Protein AF-A0A9D7SIB2-F1 (afdb_monomer_lite)

Structure (mmCIF, N/CA/C/O backbone):
data_AF-A0A9D7SIB2-F1
#
_entry.id   AF-A0A9D7SIB2-F1
#
loop_
_atom_site.group_PDB
_atom_site.id
_atom_site.type_symbol
_atom_site.label_atom_id
_atom_site.label_alt_id
_atom_site.label_comp_id
_atom_site.label_asym_id
_atom_site.label_entity_id
_atom_site.label_seq_id
_atom_site.pdbx_PDB_ins_code
_atom_site.Cartn_x
_atom_site.Cartn_y
_atom_site.Cartn_z
_atom_site.occupancy
_atom_site.B_iso_or_equiv
_atom_site.auth_seq_id
_atom_site.auth_comp_id
_atom_site.auth_asym_id
_atom_site.auth_atom_id
_atom_site.pdbx_PDB_model_num
ATOM 1 N N . MET A 1 1 ? 7.006 -5.617 -11.116 1.00 83.44 1 MET A N 1
ATOM 2 C CA . MET A 1 1 ? 6.182 -4.468 -10.704 1.00 83.44 1 MET A CA 1
ATOM 3 C C . MET A 1 1 ? 4.803 -4.940 -10.286 1.00 83.44 1 MET A C 1
ATOM 5 O O . MET A 1 1 ? 4.530 -4.899 -9.103 1.00 83.44 1 MET A O 1
ATOM 9 N N . ARG A 1 2 ? 4.005 -5.509 -11.200 1.00 87.12 2 ARG A N 1
ATOM 10 C CA . ARG A 1 2 ? 2.671 -6.060 -10.896 1.00 87.12 2 ARG A CA 1
ATOM 11 C C . ARG A 1 2 ? 2.617 -6.952 -9.645 1.00 87.12 2 ARG A C 1
ATOM 13 O O . ARG A 1 2 ? 1.913 -6.609 -8.715 1.00 87.12 2 ARG A O 1
ATOM 20 N N . GLU A 1 3 ? 3.455 -7.987 -9.568 1.00 89.69 3 GLU A N 1
ATOM 21 C CA . GLU A 1 3 ? 3.510 -8.887 -8.396 1.00 89.69 3 GLU A CA 1
ATOM 22 C C . GLU A 1 3 ? 3.779 -8.167 -7.066 1.00 89.69 3 GLU A C 1
ATOM 24 O O . GLU A 1 3 ? 3.259 -8.565 -6.031 1.00 89.69 3 GLU A O 1
ATOM 29 N N . PHE A 1 4 ? 4.588 -7.105 -7.088 1.00 91.44 4 PHE A N 1
ATOM 30 C CA . PHE A 1 4 ? 4.887 -6.322 -5.893 1.00 91.44 4 PHE A CA 1
ATOM 31 C C . PHE A 1 4 ? 3.673 -5.492 -5.459 1.00 91.44 4 PHE A C 1
ATOM 33 O O . PHE A 1 4 ? 3.320 -5.469 -4.286 1.00 91.44 4 PHE A O 1
ATOM 40 N N . VAL A 1 5 ? 3.016 -4.840 -6.419 1.00 91.56 5 VAL A N 1
ATOM 41 C CA . VAL A 1 5 ? 1.829 -4.008 -6.181 1.00 91.56 5 VAL A CA 1
ATOM 42 C C . VAL A 1 5 ? 0.655 -4.857 -5.699 1.00 91.56 5 VAL A C 1
ATOM 44 O O . VAL A 1 5 ? -0.015 -4.482 -4.742 1.00 91.56 5 VAL A O 1
ATOM 47 N N . ASP A 1 6 ? 0.445 -6.018 -6.319 1.00 93.19 6 ASP A N 1
ATOM 48 C CA . ASP A 1 6 ? -0.606 -6.956 -5.924 1.00 93.19 6 ASP A CA 1
ATOM 49 C C . ASP A 1 6 ? -0.347 -7.480 -4.503 1.00 93.19 6 ASP A C 1
ATOM 51 O O . ASP A 1 6 ? -1.249 -7.476 -3.669 1.00 93.19 6 ASP A O 1
ATOM 55 N N . TRP A 1 7 ? 0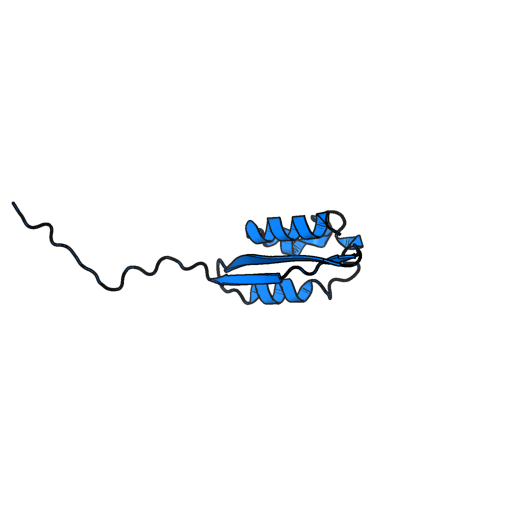.909 -7.808 -4.175 1.00 95.38 7 TRP A N 1
ATOM 56 C CA . TRP A 1 7 ? 1.284 -8.194 -2.815 1.00 95.38 7 TRP A CA 1
ATOM 57 C C . TRP A 1 7 ? 0.994 -7.082 -1.793 1.00 95.38 7 TRP A C 1
ATOM 59 O O . TRP A 1 7 ? 0.448 -7.367 -0.731 1.00 95.38 7 TRP A O 1
ATOM 69 N N . ILE A 1 8 ? 1.306 -5.817 -2.104 1.00 94.50 8 ILE A N 1
ATOM 70 C CA . ILE A 1 8 ? 0.992 -4.679 -1.222 1.00 94.50 8 ILE A CA 1
ATOM 71 C C . ILE A 1 8 ? -0.521 -4.559 -1.011 1.00 94.50 8 ILE A C 1
ATOM 73 O O . ILE A 1 8 ? -0.965 -4.421 0.130 1.00 94.50 8 ILE A O 1
ATOM 77 N N . ALA A 1 9 ? -1.309 -4.648 -2.085 1.00 94.06 9 ALA A N 1
ATOM 78 C CA . ALA A 1 9 ? -2.764 -4.565 -2.016 1.00 94.06 9 ALA A CA 1
ATOM 79 C C . ALA A 1 9 ? -3.358 -5.672 -1.128 1.00 94.06 9 ALA A C 1
ATOM 81 O O . ALA A 1 9 ? -4.202 -5.385 -0.277 1.00 94.06 9 ALA A O 1
ATOM 82 N N . ASP A 1 10 ? -2.872 -6.907 -1.269 1.00 95.06 10 ASP A N 1
ATOM 83 C CA . ASP A 1 10 ? -3.316 -8.048 -0.465 1.00 95.06 10 ASP A CA 1
ATOM 84 C C . ASP A 1 10 ? -3.009 -7.849 1.026 1.00 95.06 10 ASP A C 1
ATOM 86 O O . ASP A 1 10 ? -3.869 -8.082 1.881 1.00 95.06 10 ASP A O 1
ATOM 90 N N . ARG A 1 11 ? -1.799 -7.381 1.364 1.00 95.12 11 ARG A N 1
ATOM 91 C CA . ARG A 1 11 ? -1.407 -7.144 2.765 1.00 95.12 11 ARG A CA 1
ATOM 92 C C . ARG A 1 11 ? -2.159 -5.974 3.389 1.00 95.12 11 ARG A C 1
ATOM 94 O O . ARG A 1 11 ? -2.563 -6.066 4.547 1.00 95.12 11 ARG A O 1
ATOM 101 N N . LEU A 1 12 ? -2.404 -4.911 2.622 1.00 92.75 12 LEU A N 1
ATOM 102 C CA . LEU A 1 12 ? -3.243 -3.788 3.045 1.00 92.75 12 LEU A CA 1
ATOM 103 C C . LEU A 1 12 ? -4.683 -4.234 3.323 1.00 92.75 12 LEU A C 1
ATOM 105 O O . LEU A 1 12 ? -5.251 -3.851 4.343 1.00 92.75 12 LEU A O 1
ATOM 109 N N . ALA A 1 13 ? -5.259 -5.074 2.459 1.00 90.94 13 ALA A N 1
ATOM 110 C CA . ALA A 1 13 ? -6.605 -5.609 2.651 1.00 90.94 13 ALA A CA 1
ATOM 111 C C . ALA A 1 13 ? -6.705 -6.530 3.880 1.00 90.94 13 ALA A C 1
ATOM 113 O O . ALA A 1 13 ? -7.730 -6.534 4.562 1.00 90.94 13 ALA A O 1
ATOM 114 N N . ALA A 1 14 ? -5.642 -7.284 4.174 1.00 91.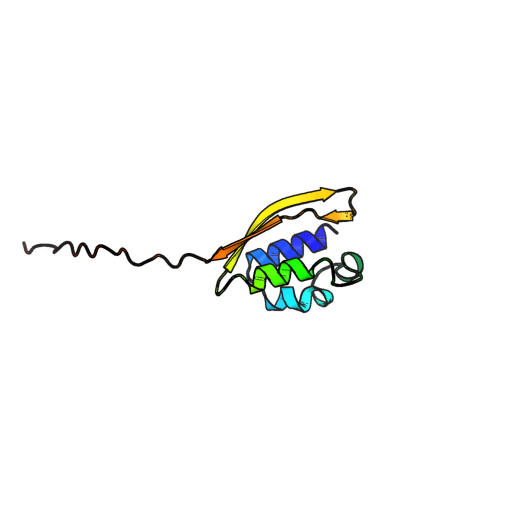12 14 ALA A N 1
ATOM 115 C CA . ALA A 1 14 ? -5.551 -8.158 5.342 1.00 91.12 14 ALA A CA 1
ATOM 116 C C . ALA A 1 14 ? -5.221 -7.419 6.654 1.00 91.12 14 ALA A C 1
ATOM 118 O O . ALA A 1 14 ? -5.350 -8.010 7.725 1.00 91.12 14 ALA A O 1
ATOM 119 N N . GLY A 1 15 ? -4.783 -6.156 6.590 1.00 89.88 15 GLY A N 1
ATOM 120 C CA . GLY A 1 15 ? -4.280 -5.426 7.758 1.00 89.88 15 GLY A CA 1
ATOM 121 C C . GLY A 1 15 ? -2.961 -5.988 8.309 1.00 89.88 15 GLY A C 1
ATOM 122 O O . GLY A 1 15 ? -2.671 -5.822 9.492 1.00 89.88 15 GLY A O 1
ATOM 123 N N . ASP A 1 16 ? -2.172 -6.664 7.470 1.00 92.50 16 ASP A N 1
ATOM 124 C CA . ASP A 1 16 ? -0.921 -7.340 7.841 1.00 92.50 16 ASP A CA 1
ATOM 125 C C . ASP A 1 16 ? 0.233 -6.327 7.942 1.00 92.50 16 ASP A C 1
ATOM 127 O O . ASP A 1 16 ? 1.092 -6.217 7.062 1.00 92.50 16 ASP A O 1
ATOM 131 N N . LEU A 1 17 ? 0.195 -5.512 9.002 1.00 90.62 17 LEU A N 1
ATOM 132 C CA . LEU A 1 17 ? 1.137 -4.412 9.208 1.00 90.62 17 LEU A CA 1
ATOM 133 C C . 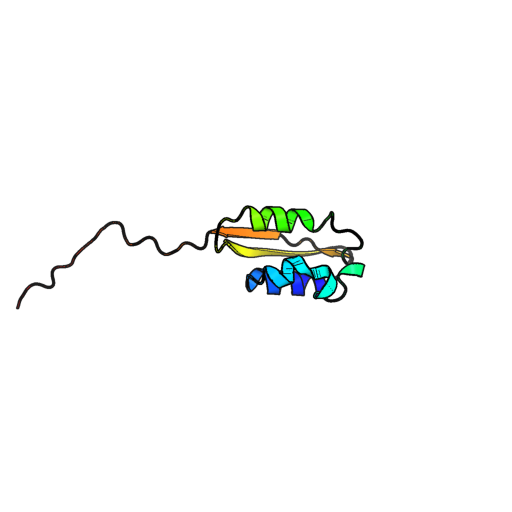LEU A 1 17 ? 2.582 -4.904 9.349 1.00 90.62 17 LEU A C 1
ATOM 135 O O . LEU A 1 17 ? 3.488 -4.270 8.814 1.00 90.62 17 LEU A O 1
ATOM 139 N N . ASP A 1 18 ? 2.795 -6.038 10.017 1.00 92.56 18 ASP A N 1
ATOM 140 C CA . ASP A 1 18 ? 4.131 -6.603 10.215 1.00 92.56 18 ASP A CA 1
ATOM 141 C C . ASP A 1 18 ? 4.775 -6.982 8.876 1.00 92.56 18 ASP A C 1
ATOM 143 O O . ASP A 1 18 ? 5.930 -6.628 8.623 1.00 92.56 18 ASP A O 1
ATOM 147 N N . ALA A 1 19 ? 4.027 -7.633 7.976 1.00 94.00 19 ALA A N 1
ATOM 148 C CA . ALA A 1 19 ? 4.525 -7.920 6.636 1.00 94.00 19 ALA A CA 1
ATOM 149 C C . ALA A 1 19 ? 4.781 -6.634 5.844 1.00 94.00 19 ALA A C 1
ATOM 151 O O . ALA A 1 19 ? 5.828 -6.505 5.212 1.00 94.00 19 ALA A O 1
ATOM 152 N N . LEU A 1 20 ? 3.860 -5.664 5.896 1.00 92.50 20 LEU A N 1
ATOM 153 C CA . LEU A 1 20 ? 3.992 -4.380 5.199 1.00 92.50 20 LEU A CA 1
ATOM 154 C C . LEU A 1 20 ? 5.249 -3.609 5.630 1.00 92.50 20 LEU A C 1
ATOM 156 O O . LEU A 1 20 ? 5.951 -3.072 4.775 1.00 92.50 20 LEU A O 1
ATOM 160 N N . LEU A 1 21 ? 5.568 -3.581 6.926 1.00 91.75 21 LEU A N 1
ATOM 161 C CA . LEU A 1 21 ? 6.777 -2.932 7.445 1.00 91.75 21 LEU A CA 1
ATOM 162 C C . LEU A 1 21 ? 8.067 -3.688 7.076 1.00 91.75 21 LEU A C 1
ATOM 164 O O . LEU A 1 21 ? 9.131 -3.077 7.003 1.00 91.75 21 LEU A O 1
ATOM 168 N N . ASP A 1 22 ? 7.976 -4.986 6.775 1.00 93.38 22 ASP A N 1
ATOM 169 C CA . ASP A 1 22 ? 9.090 -5.836 6.331 1.00 93.38 22 ASP A CA 1
ATOM 170 C C . ASP A 1 22 ? 9.003 -6.215 4.833 1.00 93.38 22 ASP A C 1
ATOM 172 O O . ASP A 1 22 ? 9.554 -7.221 4.367 1.00 93.38 22 ASP A O 1
ATOM 176 N N . TYR A 1 23 ? 8.330 -5.383 4.027 1.00 92.94 23 TYR A N 1
ATOM 177 C CA . TYR A 1 23 ? 8.062 -5.681 2.615 1.00 92.94 23 TYR A CA 1
ATOM 178 C C . TYR A 1 23 ? 9.334 -5.961 1.806 1.00 92.94 23 TYR A C 1
ATOM 180 O O . TYR A 1 23 ? 9.308 -6.739 0.856 1.00 92.94 23 TYR A O 1
ATOM 188 N N . ARG A 1 24 ? 10.475 -5.358 2.166 1.00 91.00 24 ARG A N 1
ATOM 189 C CA . ARG A 1 24 ? 11.740 -5.540 1.435 1.00 91.00 24 ARG A CA 1
ATOM 190 C C . ARG A 1 24 ? 12.238 -6.979 1.467 1.00 91.00 24 ARG A C 1
ATOM 192 O O . ARG A 1 24 ? 12.923 -7.398 0.535 1.00 91.00 24 ARG A O 1
ATOM 199 N N . ARG A 1 25 ? 11.930 -7.710 2.541 1.00 92.62 25 ARG A N 1
ATOM 200 C CA . ARG A 1 25 ? 12.329 -9.109 2.724 1.00 92.62 25 ARG A CA 1
ATOM 201 C C . ARG A 1 25 ? 11.241 -10.074 2.275 1.00 92.62 25 ARG A C 1
ATOM 203 O O . ARG A 1 25 ? 11.572 -11.165 1.821 1.00 92.62 25 ARG A O 1
ATOM 210 N N . GLN A 1 26 ? 9.975 -9.683 2.406 1.00 94.56 26 GLN A N 1
ATOM 211 C CA . GLN A 1 26 ? 8.837 -10.581 2.202 1.00 94.56 26 GLN A CA 1
ATOM 212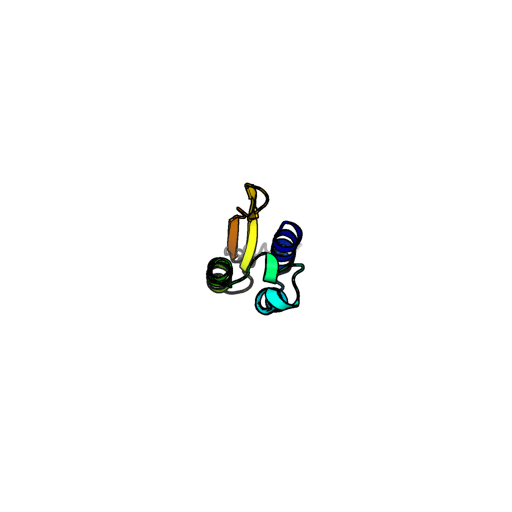 C C . GLN A 1 26 ? 8.178 -10.450 0.827 1.00 94.56 26 GLN A C 1
ATOM 214 O O . GLN A 1 26 ? 7.668 -11.439 0.298 1.00 94.56 26 GLN A O 1
ATOM 219 N N . ALA A 1 27 ? 8.176 -9.255 0.235 1.00 93.06 27 ALA A N 1
ATOM 220 C CA . ALA A 1 27 ? 7.461 -9.008 -1.005 1.00 93.06 27 ALA A CA 1
ATOM 221 C C . ALA A 1 27 ? 8.283 -9.443 -2.233 1.00 93.06 27 ALA A C 1
ATOM 223 O O . ALA A 1 27 ? 9.487 -9.165 -2.331 1.00 93.06 27 ALA A O 1
ATOM 224 N N . PRO A 1 28 ? 7.646 -10.088 -3.222 1.00 90.88 28 PRO A N 1
ATOM 225 C CA . PRO A 1 28 ? 8.323 -10.511 -4.437 1.00 90.88 28 PRO A CA 1
ATOM 226 C C . PRO A 1 28 ? 8.847 -9.299 -5.215 1.00 90.88 28 PRO A C 1
ATOM 228 O O . PRO A 1 28 ? 8.146 -8.313 -5.435 1.00 90.88 28 PRO A O 1
ATOM 231 N N . ALA A 1 29 ? 10.105 -9.379 -5.657 1.00 86.31 29 ALA A N 1
ATOM 232 C CA . ALA A 1 29 ? 10.772 -8.343 -6.448 1.00 86.31 29 ALA A CA 1
ATOM 233 C C . ALA A 1 29 ? 10.797 -6.932 -5.812 1.00 86.31 29 ALA A C 1
ATOM 235 O O . ALA A 1 29 ? 10.982 -5.955 -6.544 1.00 86.31 29 ALA A O 1
ATOM 236 N N . ALA A 1 30 ? 10.673 -6.821 -4.482 1.00 84.88 30 ALA A N 1
ATOM 237 C CA . ALA A 1 30 ? 10.632 -5.553 -3.749 1.00 84.88 30 ALA A CA 1
ATOM 238 C C . ALA A 1 30 ? 11.814 -4.631 -4.072 1.00 84.88 30 ALA A C 1
ATOM 240 O O . ALA A 1 30 ? 11.620 -3.486 -4.455 1.00 84.88 30 ALA A O 1
ATOM 241 N N . THR A 1 31 ? 13.044 -5.148 -4.019 1.00 83.75 31 THR A N 1
ATOM 242 C CA . THR A 1 31 ? 14.269 -4.373 -4.293 1.00 83.75 31 THR A CA 1
ATOM 243 C C . THR A 1 31 ? 14.401 -3.922 -5.747 1.00 83.75 31 THR A C 1
ATOM 245 O O . THR A 1 31 ? 15.077 -2.938 -6.029 1.00 83.75 31 THR A O 1
ATOM 248 N N . ARG A 1 32 ? 13.745 -4.623 -6.682 1.00 82.69 32 ARG A N 1
ATOM 249 C CA . ARG A 1 32 ? 13.669 -4.223 -8.094 1.00 82.69 32 ARG A CA 1
ATOM 250 C C . ARG A 1 32 ? 12.589 -3.163 -8.319 1.00 82.69 32 ARG A C 1
ATOM 252 O O . ARG A 1 32 ? 12.776 -2.291 -9.157 1.00 82.69 32 ARG A O 1
ATOM 259 N N . ALA A 1 33 ? 11.455 -3.268 -7.625 1.00 79.62 33 ALA A N 1
ATOM 260 C CA . ALA A 1 33 ? 10.332 -2.335 -7.737 1.00 79.62 33 ALA A CA 1
ATOM 261 C C . ALA A 1 33 ? 10.559 -1.026 -6.952 1.00 79.62 33 ALA A C 1
ATOM 263 O O . ALA A 1 33 ? 10.092 0.034 -7.364 1.00 79.62 33 ALA A O 1
ATOM 264 N N . GLN A 1 34 ? 11.303 -1.102 -5.849 1.00 80.31 34 GLN A N 1
ATOM 265 C CA . GLN A 1 34 ? 11.744 0.011 -5.013 1.00 80.31 34 GLN A CA 1
ATOM 266 C C . GLN A 1 34 ? 13.228 -0.163 -4.651 1.00 80.31 34 GLN A C 1
ATOM 268 O O . GLN A 1 34 ? 13.564 -0.819 -3.660 1.00 80.31 34 GLN A O 1
ATOM 273 N N . PRO A 1 35 ? 14.139 0.406 -5.464 1.00 80.44 35 PRO A N 1
ATOM 274 C CA . PRO A 1 35 ? 15.568 0.429 -5.146 1.00 80.44 35 PRO A CA 1
ATOM 275 C C . PRO A 1 35 ? 15.871 1.226 -3.866 1.00 80.44 35 PRO A C 1
ATOM 277 O O . PRO A 1 35 ? 16.727 0.834 -3.070 1.00 80.44 35 PRO A O 1
ATOM 280 N N . THR A 1 36 ? 15.137 2.321 -3.658 1.00 81.38 36 THR A N 1
ATOM 281 C CA . THR A 1 36 ? 15.098 3.138 -2.436 1.00 81.38 36 THR A CA 1
ATOM 282 C C . THR A 1 36 ? 13.677 3.137 -1.870 1.00 81.38 36 THR A C 1
ATOM 284 O O . THR A 1 36 ? 12.759 2.683 -2.539 1.00 81.38 36 THR A O 1
ATOM 287 N N . GLU A 1 37 ? 13.485 3.603 -0.635 1.00 77.19 37 GLU A N 1
ATOM 288 C CA . GLU A 1 37 ? 12.177 3.535 0.046 1.00 77.19 37 GLU A CA 1
ATOM 289 C C . GLU A 1 37 ? 11.288 4.759 -0.213 1.00 77.19 37 GLU A C 1
ATOM 291 O O . GLU A 1 37 ? 10.081 4.708 0.020 1.00 77.19 37 GLU A O 1
ATOM 296 N N . GLU A 1 38 ? 11.884 5.845 -0.709 1.00 78.06 38 GLU A N 1
ATOM 297 C CA . GLU A 1 38 ? 11.313 7.195 -0.811 1.00 78.06 38 GLU A CA 1
ATOM 298 C C . GLU A 1 38 ? 9.891 7.230 -1.391 1.00 78.06 38 GLU A C 1
ATOM 300 O O . GLU A 1 38 ? 9.038 7.955 -0.884 1.00 78.06 38 GLU A O 1
ATOM 305 N N . HIS A 1 39 ? 9.599 6.430 -2.424 1.00 84.81 39 HIS A N 1
ATOM 306 C CA . HIS A 1 39 ? 8.292 6.477 -3.087 1.00 84.81 39 HIS A CA 1
ATOM 307 C C . HIS A 1 39 ? 7.202 5.695 -2.355 1.00 84.81 39 HIS A C 1
ATOM 309 O O . HIS A 1 39 ? 6.021 5.955 -2.579 1.00 84.81 39 HIS A O 1
ATOM 315 N N . LEU A 1 40 ? 7.571 4.753 -1.484 1.00 87.19 40 LEU A N 1
ATOM 316 C CA . LEU A 1 40 ? 6.611 3.962 -0.716 1.00 87.19 40 LEU A CA 1
ATOM 317 C C . LEU A 1 40 ? 6.330 4.573 0.665 1.00 87.19 40 LEU A C 1
ATOM 319 O O . LEU A 1 40 ? 5.254 4.354 1.214 1.00 87.19 40 LEU A O 1
ATOM 323 N N . LEU A 1 41 ? 7.242 5.386 1.211 1.00 89.62 41 LEU A N 1
ATOM 324 C CA . LEU A 1 41 ? 7.066 6.046 2.514 1.00 89.62 41 LEU A CA 1
ATOM 325 C C . LEU A 1 41 ? 5.733 6.807 2.674 1.00 89.62 41 LEU A C 1
ATOM 327 O O . LEU A 1 41 ? 5.119 6.668 3.736 1.00 89.62 41 LEU A O 1
ATOM 331 N N . PRO A 1 42 ? 5.216 7.546 1.669 1.00 90.94 42 PRO A N 1
ATOM 332 C CA . PRO A 1 42 ? 3.927 8.227 1.799 1.00 90.94 42 PRO A CA 1
ATOM 333 C C . PRO A 1 42 ? 2.756 7.290 2.127 1.00 90.94 42 PRO A C 1
ATOM 335 O O . PRO A 1 42 ? 1.861 7.676 2.879 1.00 90.94 42 PRO A O 1
ATOM 338 N N . LEU A 1 43 ? 2.776 6.048 1.625 1.00 90.06 43 LEU A N 1
ATOM 339 C CA . LEU A 1 43 ? 1.763 5.036 1.936 1.00 90.06 43 LEU A CA 1
ATOM 340 C C . LEU A 1 43 ? 1.752 4.713 3.435 1.00 90.06 43 LEU A C 1
ATOM 342 O O . LEU A 1 43 ? 0.690 4.680 4.052 1.00 90.06 43 LEU A O 1
ATOM 346 N N . PHE A 1 44 ? 2.931 4.517 4.030 1.00 89.94 44 PHE A N 1
ATOM 347 C CA . PHE A 1 44 ? 3.068 4.196 5.452 1.00 89.94 44 PHE A CA 1
ATOM 348 C C . PHE A 1 44 ? 2.717 5.376 6.357 1.00 89.94 44 PHE A C 1
ATOM 350 O O . PHE A 1 44 ? 2.137 5.175 7.421 1.00 89.94 44 PHE A O 1
ATO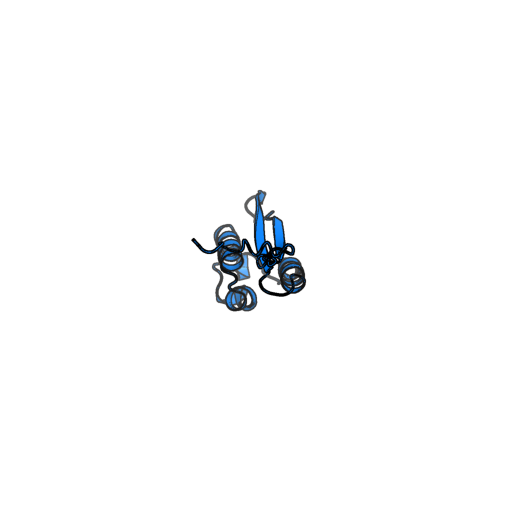M 357 N N . VAL A 1 45 ? 3.009 6.606 5.925 1.00 90.69 45 VAL A N 1
ATOM 358 C CA . VAL A 1 45 ? 2.566 7.817 6.631 1.00 90.69 45 VAL A CA 1
ATOM 359 C C . VAL A 1 45 ? 1.038 7.888 6.663 1.00 90.69 45 VAL A C 1
ATOM 361 O O . VAL A 1 45 ? 0.458 8.107 7.725 1.00 90.69 45 VAL A O 1
ATOM 364 N N . ALA A 1 46 ? 0.375 7.655 5.526 1.00 90.06 46 ALA A N 1
ATOM 365 C CA . ALA A 1 46 ? -1.084 7.646 5.448 1.00 90.06 46 ALA A CA 1
ATOM 366 C C . ALA A 1 46 ? -1.704 6.511 6.282 1.00 90.06 46 ALA A C 1
ATOM 368 O O . ALA A 1 46 ? -2.659 6.748 7.024 1.00 90.06 46 ALA A O 1
ATOM 369 N N . LEU A 1 47 ? -1.123 5.308 6.217 1.00 87.75 47 LEU A N 1
ATOM 370 C CA . LEU A 1 47 ? -1.539 4.156 7.019 1.00 87.75 47 LEU A CA 1
ATOM 371 C C . LEU A 1 47 ? -1.409 4.442 8.523 1.00 87.75 47 LEU A C 1
ATOM 373 O O . LEU A 1 47 ? -2.353 4.204 9.269 1.00 87.75 47 LEU A O 1
ATOM 377 N N . GLY A 1 48 ? -0.281 5.009 8.965 1.00 87.00 48 GLY A N 1
ATOM 378 C CA . GLY A 1 48 ? -0.043 5.360 10.369 1.00 87.00 48 GLY A CA 1
ATOM 379 C C . GLY A 1 48 ? -0.913 6.512 10.885 1.00 87.00 48 GLY A C 1
ATOM 380 O O . GLY A 1 48 ? -1.233 6.556 12.072 1.00 87.00 48 GLY A O 1
ATOM 381 N N . ALA A 1 49 ? -1.338 7.429 10.009 1.00 87.31 49 ALA A N 1
ATOM 382 C CA . ALA A 1 49 ? -2.302 8.477 10.352 1.00 87.31 49 ALA A CA 1
ATOM 383 C C . ALA A 1 49 ? -3.726 7.924 10.558 1.00 87.31 49 ALA A C 1
ATOM 385 O O . ALA A 1 49 ? -4.531 8.520 11.280 1.00 87.31 49 ALA A O 1
ATOM 386 N N . GLY A 1 50 ? -4.037 6.771 9.958 1.00 77.38 50 GLY A N 1
ATOM 387 C CA . GLY A 1 50 ? -5.251 6.013 10.226 1.00 77.38 50 GLY A CA 1
ATOM 388 C C . GLY A 1 50 ? -5.224 5.421 11.636 1.00 77.38 50 GLY A C 1
ATOM 389 O O . GLY A 1 50 ? -4.735 4.323 11.856 1.00 77.38 50 GLY A O 1
ATOM 390 N N . THR A 1 51 ? -5.759 6.137 12.624 1.00 60.81 51 THR A N 1
ATOM 391 C CA . THR A 1 51 ? -5.820 5.651 14.013 1.00 60.81 51 THR A CA 1
ATOM 392 C C . THR A 1 51 ? -6.646 4.357 14.136 1.00 60.81 51 THR A C 1
ATOM 394 O O . THR A 1 51 ? -7.806 4.343 13.712 1.00 60.81 51 THR A O 1
ATOM 397 N N . GLY A 1 52 ? -6.120 3.322 14.804 1.00 66.88 52 GLY A N 1
ATOM 398 C CA . GLY A 1 52 ? -6.862 2.099 15.159 1.00 66.88 52 GLY A CA 1
ATOM 399 C C . GLY A 1 52 ? -6.926 1.049 14.042 1.00 66.88 52 GLY A C 1
ATOM 400 O O . GLY A 1 52 ? -5.976 0.881 13.287 1.00 66.88 52 GLY A O 1
ATOM 401 N N . ALA A 1 53 ? -8.051 0.331 13.934 1.00 66.19 53 ALA A N 1
ATOM 402 C CA . ALA A 1 53 ? -8.309 -0.660 12.881 1.00 66.19 53 ALA A CA 1
ATOM 403 C C . ALA A 1 53 ? -8.670 0.016 11.543 1.00 66.19 53 ALA A C 1
ATOM 405 O O . ALA A 1 53 ? -9.762 -0.186 11.009 1.00 66.19 53 ALA A O 1
ATOM 406 N N . ALA A 1 54 ? -7.811 0.903 11.037 1.00 72.00 54 ALA A N 1
ATOM 407 C CA . ALA A 1 54 ? -8.048 1.585 9.771 1.00 72.00 54 ALA A CA 1
ATOM 408 C C . ALA A 1 54 ? -8.115 0.564 8.626 1.00 72.00 54 ALA A C 1
ATOM 410 O O . ALA A 1 54 ? -7.213 -0.255 8.453 1.00 72.00 54 ALA A O 1
ATOM 411 N N . ARG A 1 55 ? -9.199 0.605 7.847 1.00 80.56 55 ARG A N 1
ATOM 412 C CA . ARG A 1 55 ? -9.378 -0.259 6.681 1.00 80.56 55 ARG A CA 1
ATOM 413 C C . ARG A 1 55 ? -8.821 0.452 5.457 1.00 80.56 55 ARG A C 1
ATOM 415 O O . ARG A 1 55 ? -9.233 1.575 5.158 1.00 80.56 55 ARG A O 1
ATOM 422 N N . ALA A 1 56 ? -7.907 -0.214 4.760 1.00 89.00 56 ALA A N 1
ATOM 423 C CA . ALA A 1 56 ? -7.420 0.230 3.466 1.00 89.00 56 ALA A CA 1
ATOM 424 C C . ALA A 1 56 ? -8.404 -0.192 2.366 1.00 89.00 56 ALA A C 1
ATOM 426 O O . ALA A 1 56 ? -8.767 -1.363 2.252 1.00 89.00 56 ALA A O 1
ATOM 427 N N . GLU A 1 57 ? -8.821 0.761 1.543 1.00 89.44 57 GLU A N 1
ATOM 428 C CA . GLU A 1 57 ? -9.577 0.522 0.319 1.00 89.44 57 GLU A CA 1
ATOM 429 C C . GLU A 1 57 ? -8.738 0.966 -0.875 1.00 89.44 57 GLU A C 1
ATOM 431 O O . GLU A 1 57 ? -8.240 2.090 -0.903 1.00 89.44 57 GLU A O 1
ATOM 436 N N . ARG A 1 58 ? -8.574 0.088 -1.867 1.00 92.75 58 ARG A N 1
ATOM 437 C CA . ARG A 1 58 ? -7.885 0.417 -3.116 1.00 92.75 58 ARG A CA 1
ATOM 438 C C . ARG A 1 58 ? -8.879 1.064 -4.080 1.00 92.75 58 ARG A C 1
ATOM 440 O O . ARG A 1 58 ? -9.602 0.372 -4.790 1.00 92.75 58 ARG A O 1
ATOM 447 N N . CYS A 1 59 ? -8.909 2.391 -4.090 1.00 91.56 59 CYS A N 1
ATOM 448 C CA . CYS A 1 59 ? -9.824 3.196 -4.900 1.00 91.56 59 CYS A CA 1
ATOM 449 C C . CYS A 1 59 ? -9.480 3.162 -6.396 1.00 91.56 59 CYS A C 1
ATOM 451 O O . CYS A 1 59 ? -10.360 3.305 -7.242 1.00 91.56 59 CYS A O 1
ATOM 453 N N . HIS A 1 60 ? -8.196 3.011 -6.729 1.00 92.75 60 HIS A N 1
ATOM 454 C CA . HIS A 1 60 ? -7.723 2.926 -8.108 1.00 92.75 60 HIS A CA 1
ATOM 455 C C . HIS A 1 60 ? -6.539 1.964 -8.230 1.00 92.75 60 HIS A C 1
ATOM 457 O O . HIS A 1 60 ? -5.736 1.834 -7.306 1.00 92.75 60 HIS A O 1
ATOM 463 N N . ALA A 1 61 ? -6.443 1.317 -9.391 1.00 91.50 61 ALA A N 1
ATOM 464 C CA . ALA A 1 61 ? -5.400 0.376 -9.765 1.00 91.50 61 ALA A CA 1
ATOM 465 C C . ALA A 1 61 ? -5.000 0.632 -11.223 1.00 91.50 61 ALA A C 1
ATOM 467 O O . ALA A 1 61 ? -5.837 0.514 -12.120 1.00 91.50 61 ALA A O 1
ATOM 468 N N . GLY A 1 62 ? -3.730 0.948 -11.464 1.00 88.56 62 GLY A N 1
ATOM 469 C CA . GLY A 1 62 ? -3.227 1.271 -12.798 1.00 88.56 62 GLY A CA 1
ATOM 470 C C . GLY A 1 62 ? -1.727 1.035 -12.895 1.00 88.56 62 GLY A C 1
ATOM 471 O O . GLY A 1 62 ? -1.012 1.179 -11.905 1.00 88.56 62 GLY A O 1
ATOM 472 N N . ILE A 1 63 ? -1.251 0.637 -14.076 1.00 86.44 63 ILE A N 1
ATOM 473 C CA . ILE A 1 63 ? 0.182 0.593 -14.374 1.00 86.44 63 ILE A CA 1
ATOM 474 C C . ILE A 1 63 ? 0.424 1.328 -15.687 1.00 86.44 63 ILE A C 1
ATOM 476 O O . ILE A 1 63 ? -0.061 0.879 -16.726 1.00 86.44 63 ILE A O 1
ATOM 480 N N . ASP A 1 64 ? 1.237 2.376 -15.622 1.00 84.44 64 ASP A N 1
ATOM 481 C CA . ASP A 1 64 ? 1.679 3.159 -16.771 1.00 84.44 64 ASP A CA 1
ATOM 482 C C . ASP A 1 64 ? 3.097 2.743 -17.181 1.00 84.44 64 ASP A C 1
ATOM 484 O O . ASP A 1 64 ? 3.957 2.434 -16.344 1.00 84.44 64 ASP A O 1
ATOM 488 N N . ASP A 1 65 ? 3.316 2.654 -18.496 1.00 80.44 65 ASP A N 1
ATOM 489 C CA . ASP A 1 65 ? 4.579 2.257 -19.137 1.00 80.44 65 ASP A CA 1
ATOM 490 C C . ASP A 1 65 ? 5.204 0.958 -18.593 1.00 80.44 65 ASP A C 1
ATOM 492 O O . ASP A 1 65 ? 6.407 0.726 -18.697 1.00 80.44 65 ASP A O 1
ATOM 496 N N . TYR A 1 66 ? 4.383 0.074 -18.013 1.00 74.88 66 TYR A N 1
ATOM 497 C CA . TYR A 1 66 ? 4.785 -1.178 -17.351 1.00 74.88 66 TYR A CA 1
ATOM 498 C C . TYR A 1 66 ? 5.681 -1.016 -16.111 1.00 74.88 66 TYR A C 1
ATOM 500 O O . TYR A 1 66 ? 6.031 -2.019 -15.475 1.00 74.88 66 TYR A O 1
ATOM 508 N N . VAL A 1 67 ? 6.028 0.217 -15.738 1.00 79.12 67 VAL A N 1
ATOM 509 C CA . VAL A 1 67 ? 7.022 0.510 -14.700 1.00 79.12 67 VAL A CA 1
ATOM 510 C C . VAL A 1 67 ? 6.484 1.350 -13.551 1.00 79.12 67 VAL A C 1
ATOM 512 O O . VAL A 1 67 ? 7.047 1.259 -12.466 1.00 79.12 67 VAL A O 1
ATOM 515 N N . ILE A 1 68 ? 5.401 2.108 -13.733 1.00 82.25 68 ILE A N 1
ATOM 516 C CA . ILE A 1 68 ? 4.849 2.985 -12.693 1.00 82.25 68 ILE A CA 1
ATOM 517 C C . ILE A 1 68 ? 3.491 2.447 -12.262 1.00 82.25 68 ILE A C 1
ATOM 519 O O . ILE A 1 68 ? 2.595 2.2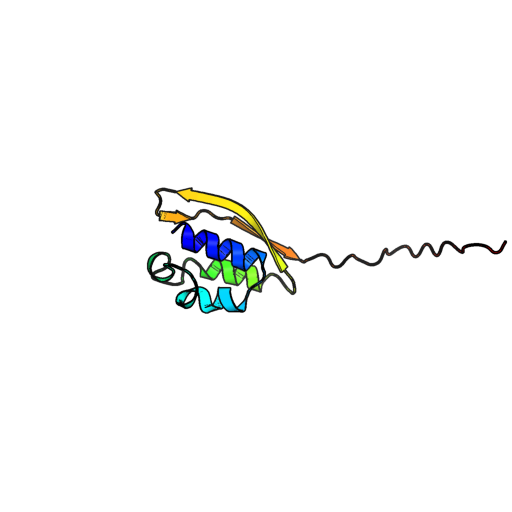97 -13.084 1.00 82.25 68 ILE A O 1
ATOM 523 N N . ALA A 1 69 ? 3.341 2.149 -10.973 1.00 87.94 69 ALA A N 1
ATOM 524 C CA . ALA A 1 69 ? 2.049 1.814 -10.388 1.00 87.94 69 ALA A CA 1
ATOM 525 C C . ALA A 1 69 ? 1.350 3.097 -9.932 1.00 87.94 69 ALA A C 1
ATOM 527 O O . ALA A 1 69 ? 1.950 3.901 -9.222 1.00 87.94 69 ALA A O 1
ATOM 528 N N . MET A 1 70 ? 0.092 3.266 -10.325 1.00 90.81 70 MET A N 1
ATOM 529 C CA . MET A 1 70 ? -0.712 4.465 -10.065 1.00 90.81 70 MET A CA 1
ATOM 530 C C . MET A 1 70 ? -1.789 4.229 -9.005 1.00 90.81 70 MET A C 1
ATOM 532 O O . MET A 1 70 ? -2.801 4.919 -8.969 1.00 90.81 70 MET A O 1
ATOM 536 N N . ASP A 1 71 ? -1.595 3.230 -8.150 1.00 92.06 71 ASP A N 1
ATOM 537 C CA . ASP A 1 71 ? -2.563 2.855 -7.130 1.00 92.06 71 ASP A CA 1
ATOM 538 C C . ASP A 1 71 ? -2.933 4.013 -6.197 1.00 92.06 71 ASP A C 1
ATOM 540 O O . ASP A 1 71 ? -2.066 4.722 -5.686 1.00 92.06 71 ASP A O 1
ATOM 544 N N . ALA A 1 72 ? -4.226 4.137 -5.902 1.00 91.88 72 ALA A N 1
ATOM 545 C CA . ALA A 1 72 ? -4.733 5.074 -4.908 1.00 91.88 72 ALA A CA 1
ATOM 546 C C . ALA A 1 72 ? -5.446 4.315 -3.789 1.00 91.88 72 ALA A C 1
ATOM 548 O O . ALA A 1 72 ? -6.306 3.474 -4.063 1.00 91.88 72 ALA A O 1
ATOM 549 N N . TYR A 1 73 ? -5.116 4.650 -2.540 1.00 92.12 73 TYR A N 1
ATOM 550 C CA . TYR A 1 73 ? -5.691 4.029 -1.350 1.00 92.12 73 TYR A CA 1
ATOM 551 C C . TYR A 1 73 ? -6.398 5.060 -0.471 1.00 92.12 73 TYR A C 1
ATOM 553 O O . TYR A 1 73 ? -5.866 6.143 -0.222 1.00 92.12 73 TYR A O 1
ATOM 561 N N . ALA A 1 74 ? -7.577 4.702 0.032 1.00 90.25 74 ALA A N 1
ATOM 562 C CA . ALA A 1 74 ? -8.257 5.416 1.102 1.00 90.25 74 ALA A CA 1
ATOM 563 C C . ALA A 1 74 ? -8.132 4.627 2.408 1.00 90.25 74 ALA A C 1
ATOM 565 O O . ALA A 1 74 ? -8.414 3.431 2.453 1.00 90.25 74 ALA A O 1
ATOM 566 N N . PHE A 1 75 ? -7.743 5.313 3.482 1.00 88.06 75 PHE A N 1
ATOM 567 C CA . PHE A 1 75 ? -7.694 4.749 4.828 1.00 88.06 75 PHE A CA 1
ATOM 568 C C . PHE A 1 75 ? -8.852 5.324 5.632 1.00 88.06 75 PHE A C 1
ATOM 570 O O . PHE A 1 75 ? -8.871 6.513 5.950 1.00 88.06 75 PHE A O 1
ATOM 577 N N . THR A 1 76 ? -9.843 4.489 5.933 1.00 81.75 76 THR A N 1
ATOM 578 C CA . THR A 1 76 ? -11.021 4.901 6.704 1.00 81.75 76 THR A CA 1
ATOM 579 C C . THR A 1 76 ? -11.009 4.247 8.076 1.00 81.75 76 THR A C 1
ATOM 581 O O . THR A 1 76 ? -10.524 3.128 8.250 1.00 81.75 76 THR A O 1
ATOM 584 N N . ARG A 1 77 ? -11.544 4.942 9.085 1.00 71.50 77 ARG A N 1
ATOM 585 C CA . ARG A 1 77 ? -11.780 4.321 10.389 1.00 71.50 77 ARG A CA 1
ATOM 586 C C . ARG A 1 77 ? -12.825 3.224 10.195 1.00 71.50 77 ARG A C 1
ATOM 588 O O . ARG A 1 77 ? -13.921 3.522 9.724 1.00 71.50 77 ARG A O 1
ATOM 595 N N . SER A 1 78 ? -12.520 1.995 10.612 1.00 64.25 78 SER A N 1
ATOM 596 C CA . SER A 1 78 ? -13.558 0.979 10.788 1.00 64.25 78 SER A CA 1
ATOM 597 C C . SER A 1 78 ? -14.580 1.529 11.775 1.00 64.25 78 SER A C 1
ATOM 599 O O . SER A 1 78 ? -14.268 1.749 12.945 1.00 64.25 78 SER A O 1
ATOM 601 N N . HIS A 1 79 ? -15.774 1.847 11.286 1.00 54.81 79 HIS A N 1
ATOM 602 C CA . HIS A 1 79 ? -16.868 2.263 12.144 1.00 54.81 79 HIS A CA 1
ATOM 603 C C . HIS A 1 79 ? -17.263 1.046 12.981 1.00 54.81 79 HIS A C 1
ATOM 605 O O . HIS A 1 79 ? -17.969 0.161 12.501 1.00 54.81 79 HIS A O 1
ATOM 611 N N . GLU A 1 80 ? -16.781 0.974 14.222 1.00 55.34 80 GLU A N 1
ATOM 612 C CA . GLU A 1 80 ? -17.466 0.174 15.229 1.00 55.34 80 GLU A CA 1
ATOM 613 C C . GLU A 1 80 ? -18.893 0.721 15.281 1.00 55.34 80 GLU A C 1
ATOM 615 O O . GLU A 1 80 ? -19.077 1.934 15.411 1.00 55.34 80 GLU A O 1
ATOM 620 N N . ALA A 1 81 ? -19.883 -0.140 15.029 1.00 51.91 81 ALA A N 1
ATOM 621 C CA . ALA A 1 81 ? -21.282 0.253 14.995 1.00 51.91 81 ALA A CA 1
ATOM 622 C C . ALA A 1 81 ? -21.595 1.052 16.264 1.00 51.91 81 ALA A C 1
ATOM 624 O O . ALA A 1 81 ? -21.590 0.503 17.364 1.00 51.91 81 ALA A O 1
ATOM 625 N N . SER A 1 82 ? -21.796 2.364 16.109 1.00 45.69 82 SER A N 1
ATOM 626 C CA . SER A 1 82 ? -22.250 3.225 17.192 1.00 45.69 82 SER A CA 1
ATOM 627 C C . SER A 1 82 ? -23.494 2.570 17.801 1.00 45.69 82 SER A C 1
ATOM 629 O O . SER A 1 82 ? -24.421 2.274 17.043 1.00 45.69 82 SER A O 1
ATOM 631 N N . PRO A 1 83 ? -23.524 2.267 19.114 1.00 56.47 83 PRO A N 1
ATOM 632 C CA . PRO A 1 83 ? -24.741 1.768 19.731 1.00 56.47 83 PRO A CA 1
ATOM 633 C C . PRO A 1 83 ? -25.813 2.831 19.517 1.00 56.47 83 PRO A C 1
ATOM 635 O O . PRO A 1 83 ? -25.574 4.003 19.819 1.00 56.47 83 PRO A O 1
ATOM 638 N N . ASP A 1 84 ? -26.945 2.422 18.941 1.00 58.50 84 ASP A N 1
ATOM 639 C CA . ASP A 1 84 ? -28.049 3.315 18.607 1.00 58.50 84 ASP A CA 1
ATOM 640 C C . ASP A 1 84 ? -28.302 4.296 19.769 1.00 58.50 84 ASP A C 1
ATOM 642 O O . ASP A 1 84 ? -28.591 3.866 20.890 1.00 58.50 84 ASP A O 1
ATOM 646 N N . PRO A 1 85 ? -28.201 5.622 19.549 1.00 60.91 85 PRO A N 1
ATOM 647 C CA . PRO A 1 85 ? -28.334 6.613 20.620 1.00 60.91 85 PRO A CA 1
ATOM 648 C C . PRO A 1 85 ? -29.761 6.692 21.173 1.00 60.91 85 PRO A C 1
ATOM 650 O O . PRO A 1 85 ? -30.013 7.350 22.183 1.00 60.91 85 PRO A O 1
ATOM 653 N N . ILE A 1 86 ? -30.710 6.029 20.513 1.00 59.94 86 ILE A N 1
ATOM 654 C CA . ILE A 1 86 ? -32.099 5.961 20.927 1.00 59.94 86 ILE A CA 1
ATOM 655 C C . ILE A 1 86 ? -32.331 4.559 21.466 1.00 59.94 86 ILE A C 1
ATOM 657 O O . ILE A 1 86 ? -32.708 3.648 20.736 1.00 59.94 86 ILE A O 1
ATOM 661 N N . GLY A 1 87 ? -32.131 4.407 22.774 1.00 50.09 87 GLY A N 1
ATOM 662 C CA . GLY A 1 87 ? -32.636 3.266 23.521 1.00 50.09 87 GLY A CA 1
ATOM 663 C C . GLY A 1 87 ? -34.160 3.235 23.452 1.00 50.09 87 GLY A C 1
ATOM 664 O O . GLY A 1 87 ? -34.841 3.655 24.385 1.00 50.09 87 GLY A O 1
ATOM 665 N N . ASN A 1 88 ? -34.723 2.719 22.362 1.00 44.88 88 ASN A N 1
ATOM 666 C CA . ASN A 1 88 ? -36.084 2.223 22.367 1.00 44.88 88 ASN A CA 1
ATOM 667 C C . ASN A 1 88 ? -36.054 0.819 22.972 1.00 44.88 88 ASN A C 1
ATOM 669 O O . ASN A 1 88 ? -36.195 -0.204 22.307 1.00 44.88 88 ASN A O 1
ATOM 673 N N . SER A 1 89 ? -35.927 0.799 24.302 1.00 46.94 89 SER A N 1
ATOM 674 C CA . SER A 1 89 ? -36.488 -0.268 25.120 1.00 46.94 89 SER A CA 1
ATOM 675 C C . SER A 1 89 ? -37.962 -0.390 24.748 1.00 46.94 89 SER A C 1
ATOM 677 O O . SER A 1 89 ? -38.831 0.241 25.351 1.00 46.94 89 SER A O 1
ATOM 679 N N . THR A 1 90 ? -38.251 -1.183 23.720 1.00 46.41 90 THR A N 1
ATOM 680 C CA . THR A 1 90 ? -39.581 -1.717 23.506 1.00 46.41 90 THR A CA 1
ATOM 681 C C . THR A 1 90 ? -39.796 -2.601 24.714 1.00 46.41 90 THR A C 1
ATOM 683 O O . THR A 1 90 ? -39.294 -3.721 24.785 1.00 46.41 90 THR A O 1
ATOM 686 N N . LYS A 1 91 ? -40.471 -2.047 25.727 1.00 47.25 91 LYS A N 1
ATOM 687 C CA . LYS A 1 91 ? -41.083 -2.851 26.768 1.00 47.25 91 LYS A CA 1
ATOM 688 C C . LYS A 1 91 ? -41.967 -3.841 26.033 1.00 47.25 91 LYS A C 1
ATOM 690 O O . LYS A 1 91 ? -43.023 -3.468 25.528 1.00 47.25 91 LYS A O 1
ATOM 695 N N . GLN A 1 92 ? -41.510 -5.084 25.946 1.00 44.25 92 GLN A N 1
ATOM 696 C CA . GLN A 1 92 ? -42.393 -6.196 25.674 1.00 44.25 92 GLN A CA 1
ATOM 697 C C . GLN A 1 92 ? -43.315 -6.247 26.889 1.00 44.25 92 GLN A C 1
ATOM 699 O O . GLN A 1 92 ? -42.915 -6.599 27.999 1.00 44.25 92 GLN A O 1
ATOM 704 N N . GLY A 1 93 ? -44.495 -5.661 26.690 1.00 34.72 93 GLY A N 1
ATOM 705 C CA . GLY A 1 93 ? -45.554 -5.617 27.668 1.00 34.72 93 GLY A CA 1
ATOM 706 C C . GLY A 1 93 ? -45.924 -7.036 28.052 1.00 34.72 93 GLY A C 1
ATOM 707 O O . GLY A 1 93 ? -45.979 -7.926 27.207 1.00 34.72 93 GLY A O 1
ATOM 708 N N . ALA A 1 94 ? -46.165 -7.208 29.344 1.00 42.66 94 ALA A N 1
ATOM 709 C CA . ALA A 1 94 ? -46.918 -8.325 29.861 1.00 42.66 94 ALA A CA 1
ATOM 710 C C . ALA A 1 94 ? -48.207 -8.488 29.049 1.00 42.66 94 ALA A C 1
ATOM 712 O O . ALA A 1 94 ? -49.005 -7.549 29.018 1.00 42.66 94 ALA A O 1
ATOM 713 N N . GLN A 1 95 ? -48.372 -9.656 28.429 1.00 46.38 95 GLN A N 1
ATOM 714 C CA . GLN A 1 95 ? -49.578 -10.485 28.485 1.00 46.38 95 GLN A CA 1
ATOM 715 C C . GLN A 1 95 ? -49.141 -11.946 28.440 1.00 46.38 95 GLN A C 1
ATOM 717 O O . GLN A 1 95 ? -48.264 -12.261 27.605 1.00 46.38 95 GLN A O 1
#

Secondary structure (DSSP, 8-state):
-HHHHHHHHHHHHHT-HHHHHTHHHHSTTHHHH-SSSTTTHHHHHHHHHS-SSEEEEEEE--EETTTEE--EEEEEE-------SS---------

pLDDT: mean 80.13, std 16.0, range [34.72, 95.38]

Sequence (95 aa):
MREFVDWIADRLAAGDLDALLDYRRQAPAATRAQPTEEHLLPLFVALGAGTGAARAERCHAGIDDYVIAMDAYAFTRSHEASPDPIGNSTKQGAQ

Radius of gyration: 19.78 Å; chains: 1; bounding box: 65×19×49 Å

Foldseek 3Di:
DVQQVVVLVVCLQVVVVVCVVVVCPRGPCNCVLPVDCVVVVVVVVQVVVLPDPWHKDFPDFDDDPVRDTPTDIDTHHPPPPDDPPDPPPPPPDDD